Protein AF-H3SAC8-F1 (afdb_monomer_lite)

Secondary structure (DSSP, 8-state):
--EEEEE-SSSEEEEEETTTTEEEEEETTEEEEE--SHHHHHHHHHHHHHHHHHHHHHT-GGGGGGGTSGGG---

Foldseek 3Di:
DDWDWDDPDCFKIWIQDPVVRWTFMGGNNHTDDGPPDPNVVVVVVVVVVVVVVVVVVVVPCVVVVVVPPVVVPDD

Sequence (75 aa):
MQEERVTVNEKYEIVIDWSKNIFKALRYGEEWRNLVGDNLILAMAYRIQELEQVVKDKISPSSLSSLSDESRRQP

Radius of gyration: 22.81 Å; chains: 1; bounding box: 52×23×59 Å

Structure (mmCIF, N/CA/C/O backbone):
data_AF-H3SAC8-F1
#
_entry.id   AF-H3SAC8-F1
#
loop_
_atom_site.group_PDB
_atom_site.id
_atom_site.type_symbol
_atom_site.label_atom_id
_atom_site.label_alt_id
_atom_site.label_comp_id
_atom_site.label_asym_id
_atom_site.label_entity_id
_atom_site.label_seq_id
_atom_site.pdbx_PDB_ins_code
_atom_site.Cartn_x
_atom_site.Cartn_y
_atom_site.Cartn_z
_atom_site.occupancy
_atom_site.B_iso_or_equiv
_atom_site.auth_seq_id
_atom_site.auth_comp_id
_atom_site.auth_asym_id
_atom_site.auth_atom_id
_atom_site.pdbx_PDB_model_num
ATOM 1 N N . MET A 1 1 ? -10.830 14.890 -4.818 1.00 56.34 1 MET A N 1
ATOM 2 C CA . MET A 1 1 ? -10.633 13.816 -3.825 1.00 56.34 1 MET A CA 1
ATOM 3 C C . MET A 1 1 ? -10.818 12.510 -4.563 1.00 56.34 1 MET A C 1
ATOM 5 O O . MET A 1 1 ? -11.898 12.300 -5.097 1.00 56.34 1 MET A O 1
ATOM 9 N N . GLN A 1 2 ? -9.757 11.725 -4.713 1.00 76.88 2 GLN A N 1
ATOM 10 C CA . GLN A 1 2 ? -9.801 10.443 -5.414 1.00 76.88 2 GLN A CA 1
ATOM 11 C C . GLN A 1 2 ? -9.624 9.375 -4.332 1.00 76.88 2 GLN A C 1
ATOM 13 O O . GLN A 1 2 ? -8.505 8.996 -4.002 1.00 76.88 2 GLN A O 1
ATOM 18 N N . GLU A 1 3 ? -10.735 9.037 -3.676 1.00 87.00 3 GLU A N 1
ATOM 19 C CA . GLU A 1 3 ? -10.803 7.950 -2.697 1.00 87.00 3 GLU A CA 1
ATOM 20 C C . GLU A 1 3 ? -11.296 6.700 -3.424 1.00 87.00 3 GLU A C 1
ATOM 22 O O . GLU A 1 3 ? -12.314 6.741 -4.117 1.00 87.00 3 GLU A O 1
ATOM 27 N N . GLU A 1 4 ? -10.565 5.605 -3.275 1.00 92.19 4 GLU A N 1
ATOM 28 C CA . GLU A 1 4 ? -10.926 4.296 -3.801 1.00 92.19 4 GLU A CA 1
ATOM 29 C C . GLU A 1 4 ? -11.186 3.340 -2.639 1.00 92.19 4 GLU A C 1
ATOM 31 O O . GLU A 1 4 ? -10.451 3.318 -1.647 1.00 92.19 4 GLU A O 1
ATOM 36 N N . ARG A 1 5 ? -12.251 2.545 -2.765 1.00 93.38 5 ARG A N 1
ATOM 37 C CA . ARG A 1 5 ? -12.632 1.536 -1.781 1.00 93.38 5 ARG A CA 1
ATOM 38 C C . ARG A 1 5 ? -12.738 0.177 -2.436 1.00 93.38 5 ARG A C 1
ATOM 40 O O . ARG A 1 5 ? -13.448 0.019 -3.425 1.00 93.38 5 ARG A O 1
ATOM 47 N N . VAL A 1 6 ? -12.068 -0.801 -1.841 1.00 93.06 6 VAL A N 1
ATOM 48 C CA . VAL A 1 6 ? -12.081 -2.189 -2.298 1.00 93.06 6 VAL A CA 1
ATOM 49 C C . VAL A 1 6 ? -12.579 -3.071 -1.163 1.00 93.06 6 VAL A C 1
ATOM 51 O O . VAL A 1 6 ? -11.901 -3.246 -0.150 1.00 93.06 6 VAL A O 1
ATOM 54 N N . THR A 1 7 ? -13.771 -3.639 -1.322 1.00 93.00 7 THR A N 1
ATOM 55 C CA . THR A 1 7 ? -14.310 -4.631 -0.386 1.00 93.00 7 THR A CA 1
ATOM 56 C C . THR A 1 7 ? -13.664 -5.983 -0.664 1.00 93.00 7 THR A C 1
ATOM 58 O O . THR A 1 7 ? -13.749 -6.501 -1.775 1.00 93.00 7 THR A O 1
ATOM 61 N N . VAL A 1 8 ? -13.020 -6.566 0.347 1.00 89.19 8 VAL A N 1
ATOM 62 C CA . VAL A 1 8 ? -12.414 -7.903 0.243 1.00 89.19 8 VAL A CA 1
ATOM 63 C C . VAL A 1 8 ? -13.444 -8.979 0.604 1.00 89.19 8 VAL A C 1
ATOM 65 O O . VAL A 1 8 ? -13.475 -10.036 -0.019 1.00 89.19 8 VAL A O 1
ATOM 68 N N . ASN A 1 9 ? -14.292 -8.715 1.606 1.00 89.38 9 ASN A N 1
ATOM 69 C CA . ASN A 1 9 ? -15.447 -9.533 2.002 1.00 89.38 9 ASN A CA 1
ATOM 70 C C . ASN A 1 9 ? -16.395 -8.726 2.919 1.00 89.38 9 ASN A C 1
ATOM 72 O O . ASN A 1 9 ? -16.168 -7.544 3.149 1.00 89.38 9 ASN A O 1
ATOM 76 N N . GLU A 1 10 ? -17.406 -9.372 3.516 1.00 92.06 10 GLU A N 1
ATOM 77 C CA . GLU A 1 10 ? -18.355 -8.744 4.464 1.00 92.06 10 GLU A CA 1
ATOM 78 C C . GLU A 1 10 ? -17.701 -8.145 5.723 1.00 92.06 10 GLU A C 1
ATOM 80 O O . GLU A 1 10 ? -18.339 -7.433 6.497 1.00 92.06 10 GLU A O 1
ATOM 85 N N . LYS A 1 11 ? -16.429 -8.466 5.968 1.00 93.50 11 LYS A N 1
ATOM 86 C CA . LYS A 1 11 ? -15.692 -8.080 7.165 1.00 93.50 11 LYS A CA 1
ATOM 87 C C . LYS A 1 11 ? -14.620 -7.035 6.891 1.00 93.50 11 LYS A C 1
ATOM 89 O O . LYS A 1 11 ? -14.349 -6.257 7.797 1.00 93.50 11 LYS A O 1
ATOM 94 N N . TYR A 1 12 ? -13.987 -7.024 5.721 1.00 92.62 12 TYR A N 1
ATOM 95 C CA . TYR A 1 12 ? -12.806 -6.208 5.447 1.00 92.62 12 TYR A CA 1
ATOM 96 C C . TYR A 1 12 ? -12.977 -5.324 4.215 1.00 92.62 12 TYR A C 1
ATOM 98 O O . TYR A 1 12 ? -13.374 -5.788 3.145 1.00 92.62 12 TYR A O 1
ATOM 106 N N . GLU A 1 13 ? -12.555 -4.071 4.359 1.00 94.56 13 GLU A N 1
ATOM 107 C CA . GLU A 1 13 ? -12.475 -3.093 3.275 1.00 94.56 13 GLU A CA 1
ATOM 108 C C . GLU A 1 13 ? -11.097 -2.444 3.262 1.00 94.56 13 GLU A C 1
ATOM 110 O O . GLU A 1 13 ? -10.501 -2.208 4.311 1.00 94.56 13 GLU A O 1
ATOM 115 N N . ILE A 1 14 ? -10.596 -2.133 2.076 1.00 92.19 14 ILE A N 1
ATOM 116 C CA . ILE A 1 14 ? -9.383 -1.350 1.882 1.00 92.19 1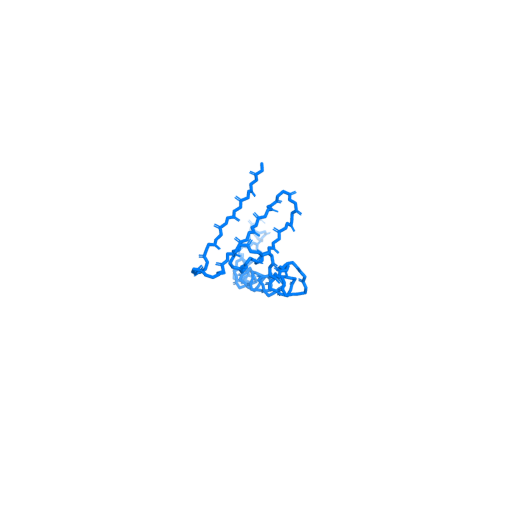4 ILE A CA 1
ATOM 117 C C . ILE A 1 14 ? -9.790 0.033 1.384 1.00 92.19 14 ILE A C 1
ATOM 119 O O . ILE A 1 14 ? -10.573 0.147 0.444 1.00 92.19 14 ILE A O 1
ATOM 123 N N . VAL A 1 15 ? -9.246 1.073 2.011 1.00 92.50 15 VAL A N 1
ATOM 124 C CA . VAL A 1 15 ? -9.449 2.474 1.633 1.00 92.50 15 VAL A CA 1
ATOM 125 C C . VAL A 1 15 ? -8.118 3.055 1.176 1.00 92.50 15 VAL A C 1
ATOM 127 O O . VAL A 1 15 ? -7.140 3.031 1.930 1.00 92.50 15 VAL A O 1
ATOM 130 N N . ILE A 1 16 ? -8.102 3.589 -0.044 1.00 90.12 16 ILE A N 1
ATOM 131 C CA . ILE A 1 16 ? -6.981 4.325 -0.625 1.00 90.12 16 ILE A CA 1
ATOM 132 C C . ILE A 1 16 ? -7.410 5.779 -0.808 1.00 90.12 16 ILE A C 1
ATOM 134 O O . ILE A 1 16 ? -8.307 6.064 -1.595 1.00 90.12 16 ILE A O 1
ATOM 138 N N . ASP A 1 17 ? -6.756 6.710 -0.118 1.00 88.31 17 ASP A N 1
ATOM 139 C CA . ASP A 1 17 ? -6.850 8.141 -0.418 1.00 88.31 17 ASP A CA 1
ATOM 140 C C . ASP A 1 17 ? -5.537 8.585 -1.068 1.00 88.31 17 ASP A C 1
ATOM 142 O O . ASP A 1 17 ? -4.547 8.875 -0.386 1.00 88.31 17 ASP A O 1
ATOM 146 N N . TRP A 1 18 ? -5.545 8.656 -2.400 1.00 79.75 18 TRP A N 1
ATOM 147 C CA . TRP A 1 18 ? -4.391 9.069 -3.202 1.00 79.75 18 TRP A CA 1
ATOM 148 C C . TRP A 1 18 ? -3.963 10.513 -2.925 1.00 79.75 18 TRP A C 1
ATOM 150 O O . TRP A 1 18 ? -2.796 10.857 -3.081 1.00 79.75 18 TRP A O 1
ATOM 160 N N . SER A 1 19 ? -4.890 11.369 -2.488 1.00 79.00 19 SER A N 1
ATOM 161 C CA . SER A 1 19 ? -4.590 12.776 -2.209 1.00 79.00 19 SER A CA 1
ATOM 162 C C . SER A 1 19 ? -3.903 12.987 -0.862 1.00 79.00 19 SER A C 1
ATOM 164 O O . SER A 1 19 ? -3.205 13.983 -0.679 1.00 79.00 19 SER A O 1
ATOM 166 N N . LYS A 1 20 ? -4.079 12.049 0.074 1.00 79.06 20 LYS A N 1
ATOM 167 C CA . LYS A 1 20 ? -3.512 12.115 1.428 1.00 79.06 20 LYS A CA 1
ATOM 168 C C . LYS A 1 20 ? -2.485 11.024 1.712 1.00 79.06 20 LYS A C 1
ATOM 170 O O . LYS A 1 20 ? -1.995 10.947 2.835 1.00 79.06 20 LYS A O 1
ATOM 175 N N . ASN A 1 21 ? -2.164 10.192 0.719 1.00 74.38 21 ASN A N 1
ATOM 176 C CA . ASN A 1 21 ? -1.313 9.009 0.866 1.00 74.38 21 ASN A CA 1
ATOM 177 C C . ASN A 1 21 ? -1.775 8.084 2.005 1.00 74.38 21 ASN A C 1
ATOM 179 O O . ASN A 1 21 ? -0.958 7.503 2.718 1.00 74.38 21 ASN A O 1
ATOM 183 N N . ILE A 1 22 ? -3.091 7.967 2.206 1.00 81.94 22 ILE A N 1
ATOM 184 C CA . ILE A 1 22 ? -3.650 7.062 3.212 1.00 81.94 22 ILE A CA 1
ATOM 185 C C . ILE A 1 22 ? -3.944 5.740 2.526 1.00 81.94 22 ILE A C 1
ATOM 187 O O . ILE A 1 22 ? -4.671 5.695 1.537 1.00 81.94 22 ILE A O 1
ATOM 191 N N . PHE A 1 23 ? -3.426 4.662 3.100 1.00 88.31 23 PHE A N 1
ATOM 192 C CA . PHE A 1 23 ? -3.784 3.312 2.709 1.00 88.31 23 PHE A CA 1
ATOM 193 C C . PHE A 1 23 ? -4.090 2.518 3.966 1.00 88.31 23 PHE A C 1
ATOM 195 O O . PHE A 1 23 ? -3.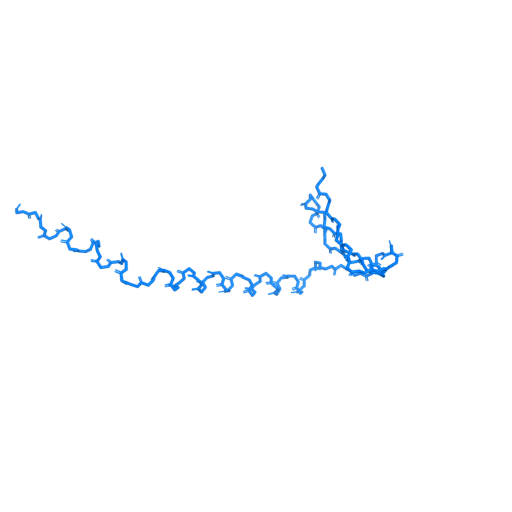209 2.305 4.796 1.00 88.31 23 PHE A O 1
ATOM 202 N N . LYS A 1 24 ? -5.347 2.129 4.163 1.00 90.19 24 LYS A N 1
ATOM 203 C CA . LYS A 1 24 ? -5.776 1.489 5.410 1.00 90.19 24 LYS A CA 1
ATOM 204 C C . LYS A 1 24 ? -6.791 0.389 5.177 1.00 90.19 24 LYS A C 1
ATOM 206 O O . LYS A 1 24 ? -7.563 0.433 4.225 1.00 90.19 24 LYS A O 1
ATOM 211 N N . ALA A 1 25 ? -6.791 -0.580 6.081 1.00 91.81 25 ALA A N 1
ATOM 212 C CA . ALA A 1 25 ? -7.802 -1.614 6.161 1.00 91.81 25 ALA A CA 1
ATOM 213 C C . ALA A 1 25 ? -8.819 -1.258 7.247 1.00 91.81 25 ALA A C 1
ATOM 215 O O . ALA A 1 25 ? -8.443 -0.914 8.373 1.00 91.81 25 ALA A O 1
ATOM 216 N N . LEU A 1 26 ? -10.097 -1.397 6.918 1.00 94.81 26 LEU A N 1
ATOM 217 C CA . LEU A 1 26 ? -11.203 -1.395 7.859 1.00 94.81 26 LEU A CA 1
ATOM 218 C C . LEU A 1 26 ? -11.620 -2.836 8.171 1.00 94.81 26 LEU A C 1
ATOM 220 O O . LEU A 1 26 ? -11.518 -3.724 7.320 1.00 94.81 26 LEU A O 1
ATOM 224 N N . ARG A 1 27 ? -12.124 -3.066 9.382 1.00 95.19 27 ARG A N 1
ATOM 225 C CA . ARG A 1 27 ? -12.782 -4.301 9.803 1.00 95.19 27 ARG A CA 1
ATOM 226 C C . ARG A 1 27 ? -14.159 -3.948 10.356 1.00 95.19 27 ARG A C 1
ATOM 228 O O . ARG A 1 27 ? -14.245 -3.269 11.370 1.00 95.19 27 ARG A O 1
ATOM 235 N N . TYR A 1 28 ? -15.219 -4.423 9.707 1.00 94.81 28 TYR A N 1
ATOM 236 C CA . TYR A 1 28 ? -16.609 -4.066 10.020 1.00 94.81 28 TYR A CA 1
ATOM 237 C C . TYR A 1 28 ? -16.836 -2.540 10.067 1.00 94.81 28 TYR A C 1
ATOM 239 O O . TYR A 1 28 ? -17.528 -2.035 10.943 1.00 94.81 28 TYR A O 1
ATOM 247 N N . GLY A 1 29 ? -16.212 -1.798 9.145 1.00 91.50 29 GLY A N 1
ATOM 248 C CA . GLY A 1 29 ? -16.323 -0.336 9.060 1.00 91.50 29 GLY A CA 1
ATOM 249 C C . GLY A 1 29 ? -15.388 0.454 9.984 1.00 91.50 29 GLY A C 1
ATOM 250 O O . GLY A 1 29 ? -15.203 1.647 9.757 1.00 91.50 29 GLY A O 1
ATOM 251 N N . GLU A 1 30 ? -14.741 -0.185 10.962 1.00 91.94 30 GLU A N 1
ATOM 252 C CA . GLU A 1 30 ? -13.777 0.479 11.847 1.00 91.94 30 GLU A CA 1
ATOM 253 C C . GLU A 1 30 ? -12.338 0.329 11.364 1.00 91.94 30 GLU A C 1
ATOM 255 O O . GLU A 1 30 ? -11.969 -0.689 10.779 1.00 91.94 30 GLU A O 1
ATOM 260 N N . GLU A 1 31 ? -11.496 1.332 11.619 1.00 92.00 31 GLU A N 1
ATOM 261 C CA . GLU A 1 31 ? -10.087 1.279 11.233 1.00 92.00 31 GLU A CA 1
ATOM 262 C C . GLU A 1 31 ? -9.358 0.152 11.966 1.00 92.00 31 GLU A C 1
ATOM 264 O O . GLU A 1 31 ? -9.282 0.124 13.190 1.00 92.00 31 GLU A O 1
ATOM 269 N N . TRP A 1 32 ? -8.820 -0.795 11.197 1.00 91.38 32 TRP A N 1
ATOM 270 C CA . TRP A 1 32 ? -8.171 -1.979 11.744 1.00 91.38 32 TRP A CA 1
ATOM 271 C C . TRP A 1 32 ? -6.652 -1.892 11.669 1.00 91.38 32 TRP A C 1
ATOM 273 O O . TRP A 1 32 ? -5.960 -2.238 12.628 1.00 91.38 32 TRP A O 1
ATOM 283 N N . ARG A 1 33 ? -6.115 -1.468 10.521 1.00 86.25 33 ARG A N 1
ATOM 284 C CA . ARG A 1 33 ? -4.667 -1.401 10.309 1.00 86.25 33 ARG A CA 1
ATOM 285 C C . ARG A 1 33 ? -4.309 -0.362 9.253 1.00 86.25 33 ARG A C 1
ATOM 287 O O . ARG A 1 33 ? -4.899 -0.345 8.175 1.00 86.25 33 ARG A O 1
ATOM 294 N N . ASN A 1 34 ? -3.279 0.436 9.535 1.00 85.69 34 ASN A N 1
ATOM 295 C CA . ASN A 1 34 ? -2.591 1.213 8.511 1.00 85.69 34 ASN A CA 1
ATOM 296 C C . ASN A 1 34 ? -1.783 0.255 7.620 1.00 85.69 34 ASN A C 1
ATOM 298 O O . ASN A 1 34 ? -0.974 -0.532 8.115 1.00 85.69 34 ASN A O 1
ATOM 302 N N . LEU A 1 35 ? -2.060 0.281 6.321 1.00 81.31 35 LEU A N 1
ATOM 303 C CA . LEU A 1 35 ? -1.368 -0.524 5.317 1.00 81.31 35 LEU A CA 1
ATOM 304 C C . LEU A 1 35 ? -0.131 0.196 4.770 1.00 81.31 35 LEU A C 1
ATOM 306 O O . LEU A 1 35 ? 0.667 -0.430 4.081 1.00 81.31 35 LEU A O 1
ATOM 310 N N . VAL A 1 36 ? 0.056 1.477 5.098 1.00 76.12 36 VAL A N 1
ATOM 311 C CA . VAL A 1 36 ? 1.298 2.227 4.883 1.00 76.12 36 VAL A CA 1
ATOM 312 C C . VAL A 1 36 ? 2.314 1.852 5.965 1.00 76.12 36 VAL A C 1
ATOM 314 O O . VAL A 1 36 ? 1.983 1.790 7.149 1.00 76.12 36 VAL A O 1
ATOM 317 N N . GLY A 1 37 ? 3.562 1.606 5.563 1.00 72.88 37 GLY A N 1
ATOM 318 C CA . GLY A 1 37 ? 4.665 1.231 6.453 1.00 72.88 37 GLY A CA 1
ATOM 319 C C . GLY A 1 37 ? 5.610 0.229 5.793 1.00 72.88 37 GLY A C 1
ATOM 320 O O . GLY A 1 37 ? 5.591 0.072 4.571 1.00 72.88 37 GLY A O 1
ATOM 321 N N . ASP A 1 38 ? 6.401 -0.477 6.600 1.00 72.69 38 ASP A N 1
ATOM 322 C CA . ASP A 1 38 ? 7.462 -1.380 6.127 1.00 72.69 38 ASP A CA 1
ATOM 323 C C . ASP A 1 38 ? 6.970 -2.407 5.103 1.00 72.69 38 ASP A C 1
ATOM 325 O O . ASP A 1 38 ? 7.655 -2.675 4.125 1.00 72.69 38 ASP A O 1
ATOM 329 N N . ASN A 1 39 ? 5.750 -2.929 5.261 1.00 67.31 39 ASN A N 1
ATOM 330 C CA . ASN A 1 39 ? 5.187 -3.905 4.325 1.00 67.31 39 ASN A CA 1
ATOM 331 C C . ASN A 1 39 ? 4.832 -3.300 2.959 1.00 67.31 39 ASN A C 1
ATOM 333 O O . ASN A 1 39 ? 5.013 -3.966 1.942 1.00 67.31 39 ASN A O 1
ATOM 337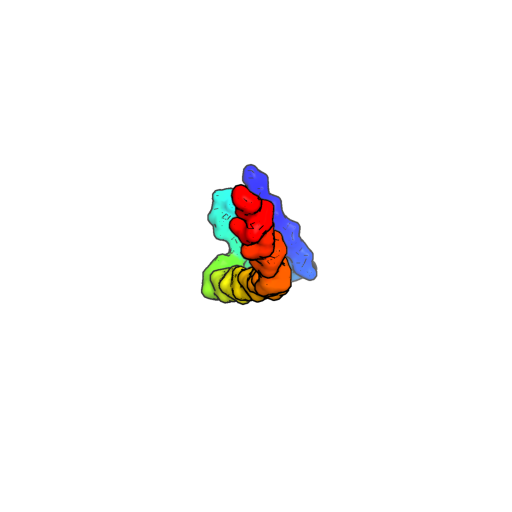 N N . LEU A 1 40 ? 4.350 -2.051 2.913 1.00 76.81 40 LEU A N 1
ATOM 338 C CA . LEU A 1 40 ? 4.104 -1.355 1.646 1.00 76.81 40 LEU A CA 1
ATOM 339 C C . LEU A 1 40 ? 5.427 -1.017 0.967 1.00 76.81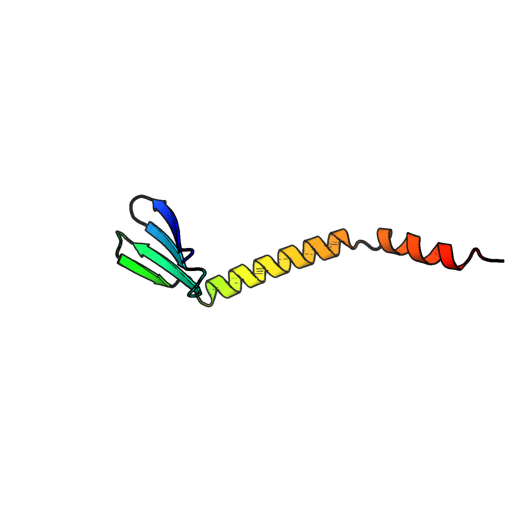 40 LEU A C 1
ATOM 341 O O . LEU A 1 40 ? 5.573 -1.232 -0.231 1.00 76.81 40 LEU A O 1
ATOM 345 N N . ILE A 1 41 ? 6.404 -0.542 1.741 1.00 81.50 41 ILE A N 1
ATOM 346 C CA . ILE A 1 41 ? 7.756 -0.261 1.249 1.00 81.50 41 ILE A CA 1
ATOM 347 C C . ILE A 1 41 ? 8.391 -1.539 0.693 1.00 81.50 41 ILE A C 1
ATOM 349 O O . ILE A 1 41 ? 8.920 -1.522 -0.414 1.00 81.50 41 ILE A O 1
ATOM 353 N N . LEU A 1 42 ? 8.276 -2.659 1.409 1.00 78.94 42 LEU A N 1
ATOM 354 C CA . LEU A 1 42 ? 8.785 -3.960 0.988 1.00 78.94 42 LEU A CA 1
ATOM 355 C C . LEU A 1 42 ? 8.102 -4.450 -0.295 1.00 78.94 42 LEU A C 1
ATOM 357 O O . LEU A 1 42 ? 8.785 -4.859 -1.230 1.00 78.94 42 LEU A O 1
ATOM 361 N N . ALA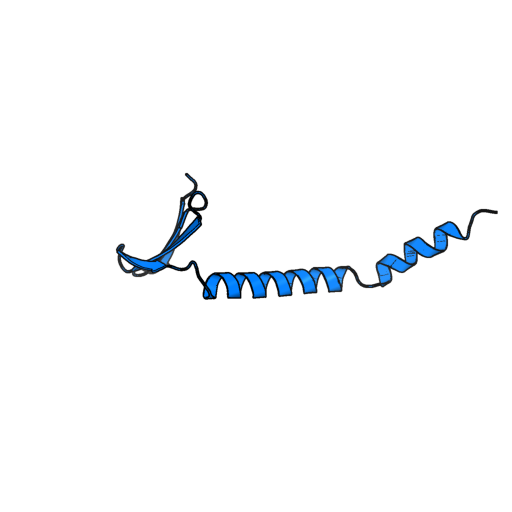 A 1 43 ? 6.771 -4.374 -0.374 1.00 75.06 43 ALA A N 1
ATOM 362 C CA . ALA A 1 43 ? 6.029 -4.753 -1.575 1.00 75.06 43 ALA A CA 1
ATOM 363 C C . ALA A 1 43 ? 6.401 -3.874 -2.783 1.00 75.06 43 ALA A C 1
ATOM 365 O O . ALA A 1 43 ? 6.589 -4.389 -3.886 1.00 75.06 43 ALA A O 1
ATOM 366 N N . MET A 1 44 ? 6.567 -2.562 -2.578 1.00 84.69 44 MET A N 1
ATOM 367 C CA . MET A 1 44 ? 7.045 -1.647 -3.617 1.00 84.69 44 MET A CA 1
ATOM 368 C C . MET A 1 44 ? 8.475 -1.979 -4.051 1.00 84.69 44 MET A C 1
ATOM 370 O O . MET A 1 44 ? 8.745 -2.005 -5.248 1.00 84.69 44 MET A O 1
ATOM 374 N N . ALA A 1 45 ? 9.374 -2.285 -3.112 1.00 88.12 45 ALA A N 1
ATOM 375 C CA . ALA A 1 45 ? 10.747 -2.677 -3.417 1.00 88.12 45 ALA A CA 1
ATOM 376 C C . ALA A 1 45 ? 10.796 -3.959 -4.264 1.00 88.12 45 ALA A C 1
ATOM 378 O O . ALA A 1 45 ? 11.476 -3.981 -5.290 1.00 88.12 45 ALA A O 1
ATOM 379 N N . TYR A 1 46 ? 10.015 -4.986 -3.905 1.00 89.69 46 TYR A N 1
ATOM 380 C CA . TYR A 1 46 ? 9.879 -6.196 -4.723 1.00 89.69 46 TYR A CA 1
ATOM 381 C C . TYR A 1 46 ? 9.341 -5.887 -6.123 1.00 89.69 46 TYR A C 1
ATOM 383 O O . TYR A 1 46 ? 9.872 -6.387 -7.115 1.00 89.69 46 TYR A O 1
ATOM 391 N N . ARG A 1 47 ? 8.323 -5.023 -6.228 1.00 86.62 47 ARG A N 1
ATOM 392 C CA . ARG A 1 47 ? 7.755 -4.651 -7.527 1.00 86.62 47 ARG A CA 1
ATOM 393 C C . ARG A 1 47 ? 8.756 -3.903 -8.410 1.00 86.62 47 ARG A C 1
ATOM 395 O O . ARG A 1 47 ? 8.784 -4.132 -9.617 1.00 86.62 47 ARG A O 1
ATOM 402 N N . ILE A 1 48 ? 9.569 -3.024 -7.826 1.00 95.19 48 ILE A N 1
ATOM 403 C CA . ILE A 1 48 ? 10.642 -2.321 -8.539 1.00 95.19 48 ILE A CA 1
ATOM 404 C C . ILE A 1 48 ? 11.673 -3.327 -9.057 1.00 95.19 48 ILE A C 1
ATOM 406 O O . ILE A 1 48 ? 11.978 -3.296 -10.245 1.00 95.19 48 ILE A O 1
ATOM 410 N N . GLN A 1 49 ? 12.128 -4.265 -8.220 1.00 95.12 49 GLN A N 1
ATOM 411 C CA . GLN A 1 49 ? 13.089 -5.296 -8.632 1.00 95.12 49 GLN A CA 1
ATOM 412 C C . GLN A 1 49 ? 12.579 -6.148 -9.805 1.00 95.12 49 GLN A C 1
ATOM 414 O O . GLN A 1 49 ? 13.322 -6.400 -10.753 1.00 95.12 49 GLN A O 1
ATOM 419 N N . GLU A 1 50 ? 11.308 -6.562 -9.788 1.00 94.00 50 GLU A N 1
ATOM 420 C CA . GLU A 1 50 ? 10.701 -7.269 -10.926 1.00 94.00 50 GLU A CA 1
ATOM 421 C C . GLU A 1 50 ? 10.724 -6.431 -12.209 1.00 94.00 50 GLU A C 1
ATOM 423 O O . GLU A 1 50 ? 11.053 -6.934 -13.284 1.00 94.00 50 GLU A O 1
ATOM 428 N N . LEU A 1 51 ? 10.357 -5.151 -12.114 1.00 93.19 51 LEU A N 1
ATOM 429 C CA . LEU A 1 51 ? 10.323 -4.249 -13.264 1.00 93.19 51 LEU A CA 1
ATOM 430 C C . LEU A 1 51 ? 11.725 -3.997 -13.827 1.00 93.19 51 LEU A C 1
ATOM 432 O O . LEU A 1 51 ? 11.903 -4.032 -15.045 1.00 93.19 51 LEU A O 1
ATOM 436 N N . GLU A 1 52 ? 12.717 -3.789 -12.962 1.00 95.19 52 GLU A N 1
ATOM 437 C CA . GLU A 1 52 ? 14.124 -3.654 -13.345 1.00 95.19 52 GLU A CA 1
ATOM 438 C C . GLU A 1 52 ? 14.623 -4.900 -14.080 1.00 95.19 52 GLU A C 1
ATOM 440 O O . GLU A 1 52 ? 15.284 -4.778 -15.113 1.00 95.19 52 GLU A O 1
ATOM 445 N N . GLN A 1 53 ? 14.255 -6.094 -13.608 1.00 91.94 53 GLN A N 1
ATOM 446 C CA . GLN A 1 53 ? 14.613 -7.348 -14.267 1.00 91.94 53 GLN A CA 1
ATOM 447 C C . GLN A 1 53 ? 13.980 -7.455 -15.661 1.00 91.94 53 GLN A C 1
ATOM 449 O O . GLN A 1 53 ? 14.678 -7.739 -16.631 1.00 91.94 53 GLN A O 1
ATOM 454 N N . VAL A 1 54 ? 12.689 -7.131 -15.798 1.00 92.19 54 VAL A N 1
ATOM 455 C CA . VAL A 1 54 ? 12.006 -7.108 -17.105 1.00 92.19 54 VAL A CA 1
ATOM 456 C C . VAL A 1 54 ? 12.675 -6.129 -18.071 1.00 92.19 54 VAL A C 1
ATOM 458 O O . VAL A 1 54 ? 12.819 -6.427 -19.258 1.00 92.19 54 VAL A O 1
ATOM 461 N N . VAL A 1 55 ? 13.072 -4.950 -17.589 1.00 92.25 55 VAL A N 1
ATOM 462 C CA . VAL A 1 55 ? 13.793 -3.961 -18.398 1.00 92.25 55 VAL A CA 1
ATOM 463 C C . VAL A 1 55 ? 15.157 -4.509 -18.814 1.00 92.25 55 VAL A C 1
ATOM 465 O O . VAL A 1 55 ? 15.501 -4.438 -19.991 1.00 92.25 55 VAL A O 1
ATOM 468 N N . LYS A 1 56 ? 15.906 -5.115 -17.891 1.00 89.38 56 LYS A N 1
ATOM 469 C CA . LYS A 1 56 ? 17.218 -5.712 -18.161 1.00 89.38 56 LYS A CA 1
ATOM 470 C C . LYS A 1 56 ? 17.150 -6.825 -19.208 1.00 89.38 56 LYS A C 1
ATOM 472 O O . LYS A 1 56 ? 17.974 -6.845 -20.117 1.00 89.38 56 LYS A O 1
ATOM 477 N N . ASP A 1 57 ? 16.143 -7.689 -19.128 1.00 85.94 57 ASP A N 1
ATOM 478 C CA . ASP A 1 57 ? 15.946 -8.787 -20.081 1.00 85.94 57 ASP A CA 1
ATOM 479 C C . ASP A 1 57 ? 15.553 -8.273 -21.475 1.00 85.94 57 ASP A C 1
ATOM 481 O O . ASP A 1 57 ? 15.980 -8.814 -22.496 1.00 85.94 57 ASP A O 1
ATOM 485 N N . LYS A 1 58 ? 14.781 -7.180 -21.539 1.00 81.81 58 LYS A N 1
ATOM 486 C CA . LYS A 1 58 ? 14.422 -6.514 -22.802 1.00 81.81 58 LYS A CA 1
ATOM 487 C C . LYS A 1 58 ? 15.577 -5.723 -23.413 1.00 81.81 58 LYS A C 1
ATOM 489 O O . LYS A 1 58 ? 15.654 -5.626 -24.636 1.00 81.81 58 LYS A O 1
ATOM 494 N N . ILE A 1 59 ? 16.494 -5.204 -22.596 1.00 71.94 59 ILE A N 1
ATOM 495 C CA . ILE A 1 59 ? 17.752 -4.572 -23.033 1.00 71.94 59 ILE A CA 1
ATOM 496 C C . ILE A 1 59 ? 18.856 -5.638 -23.213 1.00 71.94 59 ILE A C 1
ATOM 498 O O . ILE A 1 59 ? 20.038 -5.408 -22.959 1.00 71.94 59 ILE A O 1
ATOM 502 N N . SER A 1 60 ? 18.477 -6.829 -23.685 1.00 55.22 60 SER A N 1
ATOM 503 C CA . SER A 1 60 ? 19.411 -7.843 -24.171 1.00 55.22 60 SER A CA 1
ATOM 504 C C . SER A 1 60 ? 20.387 -7.230 -25.199 1.00 55.22 60 SER A C 1
ATOM 506 O O . SER A 1 60 ? 19.957 -6.495 -26.099 1.00 55.22 60 SER A O 1
ATOM 508 N N . PRO A 1 61 ? 21.696 -7.550 -25.124 1.00 56.22 61 PRO A N 1
ATOM 509 C CA . PRO A 1 61 ? 22.755 -6.946 -25.942 1.00 56.22 61 PRO A CA 1
ATOM 510 C C . PRO A 1 61 ? 22.598 -7.156 -27.458 1.00 56.22 61 PRO A C 1
ATOM 512 O O . PRO A 1 61 ? 23.291 -6.501 -28.238 1.00 56.22 61 PRO A O 1
ATOM 515 N N . SER A 1 62 ? 21.666 -8.004 -27.904 1.00 54.62 62 SER A N 1
ATOM 516 C CA . SER A 1 62 ? 21.325 -8.170 -29.322 1.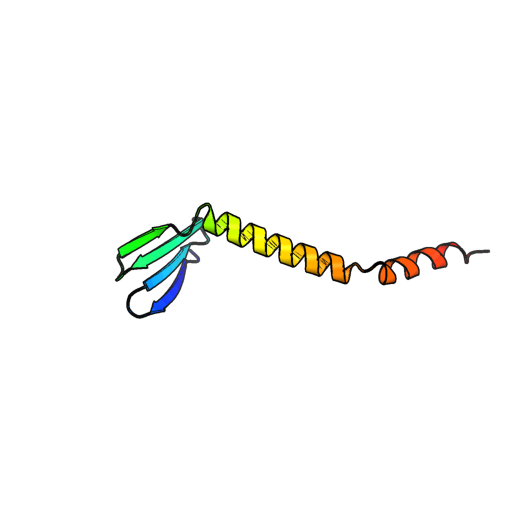00 54.62 62 SER A CA 1
ATOM 517 C C . SER A 1 62 ? 20.897 -6.859 -29.996 1.00 54.62 62 SER A C 1
ATOM 519 O O . SER A 1 62 ? 21.253 -6.632 -31.149 1.00 54.62 62 SER A O 1
ATOM 521 N N . SER A 1 63 ? 20.213 -5.963 -29.276 1.00 54.19 63 SER A N 1
ATOM 522 C CA . SER A 1 63 ? 19.710 -4.690 -29.823 1.00 54.19 63 SER A CA 1
ATOM 523 C C . SER A 1 63 ? 20.779 -3.589 -29.930 1.00 54.19 63 SER A C 1
ATOM 525 O O . SER A 1 63 ? 20.561 -2.583 -30.601 1.00 54.19 63 SER A O 1
ATOM 527 N N . LEU A 1 64 ? 21.941 -3.764 -29.287 1.00 52.16 64 LEU A N 1
ATOM 528 C CA . LEU A 1 64 ? 23.056 -2.804 -29.329 1.00 52.16 64 LEU A CA 1
ATOM 529 C C . LEU A 1 64 ? 24.046 -3.078 -30.473 1.00 52.16 64 LEU A C 1
ATOM 531 O O . LEU A 1 64 ? 24.799 -2.184 -30.850 1.00 52.16 64 LEU A O 1
ATOM 535 N N . SER A 1 65 ? 24.022 -4.278 -31.063 1.00 55.16 65 SER A N 1
ATOM 536 C CA . SER A 1 65 ? 24.898 -4.647 -32.189 1.00 55.16 65 SER A CA 1
ATOM 537 C C . SER A 1 65 ? 24.551 -3.931 -33.504 1.00 55.16 65 SER A C 1
ATOM 539 O O . SER A 1 65 ? 25.426 -3.683 -34.328 1.00 55.16 65 SER A O 1
ATOM 541 N N . SER A 1 66 ? 23.296 -3.508 -33.671 1.00 54.16 66 SER A N 1
ATOM 542 C CA . SER A 1 66 ? 22.810 -2.792 -34.857 1.00 54.16 66 SER A CA 1
ATOM 543 C C . SER A 1 66 ? 23.221 -1.315 -34.921 1.00 54.16 66 SER A C 1
ATOM 545 O O . SER A 1 66 ? 23.000 -0.676 -35.941 1.00 54.16 66 SER A O 1
ATOM 547 N N . LEU A 1 67 ? 23.827 -0.758 -33.865 1.00 54.06 67 LEU A N 1
ATOM 548 C CA . LEU A 1 67 ? 24.273 0.646 -33.828 1.00 54.06 67 LEU A CA 1
ATOM 549 C C . LEU A 1 67 ? 25.784 0.816 -34.061 1.00 54.06 67 LEU A C 1
ATOM 551 O O . LEU A 1 67 ? 26.240 1.934 -34.288 1.00 54.06 67 LEU A O 1
ATOM 555 N N . SER A 1 68 ? 26.573 -0.265 -34.021 1.00 56.47 68 SER A N 1
ATOM 556 C CA . SER A 1 68 ? 28.036 -0.197 -34.175 1.00 56.47 68 SER A CA 1
ATOM 557 C C . SER A 1 68 ? 28.551 -0.436 -35.598 1.00 56.47 68 SER A C 1
ATOM 559 O O . SER A 1 68 ? 29.710 -0.119 -35.866 1.00 56.47 68 SER A O 1
ATOM 561 N N . ASP A 1 69 ? 27.724 -0.961 -36.509 1.00 54.81 69 ASP A N 1
ATOM 562 C CA . ASP A 1 69 ? 28.135 -1.251 -37.895 1.00 54.81 69 ASP A CA 1
ATOM 563 C C . ASP A 1 69 ? 27.840 -0.114 -38.893 1.00 54.81 69 ASP A C 1
ATOM 565 O O . ASP A 1 69 ? 28.509 -0.023 -39.926 1.00 54.81 69 ASP A O 1
ATOM 569 N N . GLU A 1 70 ? 26.921 0.808 -38.581 1.00 55.25 70 GLU A N 1
ATOM 570 C CA . GLU A 1 70 ? 26.554 1.918 -39.482 1.00 55.25 70 GLU A CA 1
ATOM 571 C C . GLU A 1 70 ? 27.671 2.983 -39.593 1.00 55.25 70 GLU A C 1
ATOM 573 O O . GLU A 1 70 ? 27.889 3.559 -40.656 1.00 55.25 70 GLU A O 1
ATOM 578 N N . SER A 1 71 ? 28.457 3.198 -38.528 1.00 54.03 71 SER A N 1
ATOM 579 C CA . SER A 1 71 ? 29.550 4.194 -38.507 1.00 54.03 71 SER A CA 1
ATOM 580 C C . SER A 1 71 ? 30.834 3.755 -39.223 1.00 54.03 71 SER A C 1
ATOM 582 O O . SER A 1 71 ? 31.770 4.544 -39.328 1.00 54.03 71 SER A O 1
ATOM 584 N N . ARG A 1 72 ? 30.923 2.509 -39.713 1.00 55.78 72 ARG A N 1
ATOM 585 C CA . ARG A 1 72 ? 32.096 2.002 -40.460 1.00 55.78 72 ARG A CA 1
ATOM 586 C C . ARG A 1 72 ? 31.902 1.994 -41.977 1.00 55.78 72 ARG A C 1
ATOM 588 O O . ARG A 1 72 ? 32.827 1.635 -42.700 1.00 55.78 72 ARG A O 1
ATOM 595 N N . ARG A 1 73 ? 30.720 2.384 -42.465 1.00 54.88 73 ARG A N 1
ATOM 596 C CA . ARG A 1 73 ? 30.389 2.465 -43.895 1.00 54.88 73 ARG A CA 1
ATOM 597 C C . ARG A 1 73 ? 30.170 3.912 -44.329 1.00 54.88 73 ARG A C 1
ATOM 599 O O . ARG A 1 73 ? 29.106 4.252 -44.831 1.00 54.88 73 ARG A O 1
ATOM 606 N N . GLN A 1 74 ? 31.175 4.761 -44.165 1.00 52.25 74 GLN A N 1
ATOM 607 C CA . GLN A 1 74 ? 31.296 5.947 -45.009 1.00 52.25 74 GLN A CA 1
ATOM 608 C C . GLN A 1 74 ? 32.719 5.976 -45.584 1.00 52.25 74 GLN A C 1
ATOM 610 O O . GLN A 1 74 ? 33.660 5.824 -44.803 1.00 52.25 74 GLN A O 1
ATOM 615 N N . PRO A 1 75 ? 32.867 6.029 -46.922 1.00 60.03 75 PRO A N 1
ATOM 616 C CA . PRO A 1 75 ? 34.165 6.090 -47.588 1.00 60.03 75 PRO A CA 1
ATOM 617 C C . PRO A 1 75 ? 34.888 7.419 -47.349 1.00 60.03 75 PRO A C 1
ATOM 619 O O . PRO A 1 75 ? 34.200 8.440 -47.115 1.00 60.03 75 PRO A O 1
#

pLDDT: mean 79.78, std 14.87, range [52.16, 95.19]

Organism: NCBI:txid1131935